Protein AF-A0A6I3J974-F1 (afdb_monomer_lite)

pLDDT: mean 86.97, std 13.45, range [40.62, 96.69]

Radius of gyration: 11.75 Å; chains: 1; bounding box: 23×22×28 Å

Structure (mmCIF, N/CA/C/O backbone):
data_AF-A0A6I3J974-F1
#
_entry.id   AF-A0A6I3J974-F1
#
loop_
_atom_site.group_PDB
_atom_site.id
_atom_site.type_symbol
_atom_site.label_atom_id
_atom_site.label_alt_id
_atom_site.label_comp_id
_atom_site.label_asym_id
_atom_site.label_entity_id
_atom_site.label_seq_id
_atom_site.pdbx_PDB_ins_code
_atom_site.Cartn_x
_atom_site.Cartn_y
_atom_site.Cartn_z
_atom_site.occupancy
_atom_site.B_iso_or_equiv
_atom_site.auth_seq_id
_atom_site.auth_comp_id
_atom_site.auth_asym_id
_atom_site.auth_atom_id
_atom_site.pdbx_PDB_model_num
ATOM 1 N N . MET A 1 1 ? -9.754 0.306 -2.092 1.00 85.75 1 MET A N 1
ATOM 2 C CA . MET A 1 1 ? -8.418 0.015 -1.522 1.00 85.75 1 MET A CA 1
ATOM 3 C C . MET A 1 1 ? -8.472 -0.238 -0.017 1.00 85.75 1 MET A C 1
ATOM 5 O O . MET A 1 1 ? -7.996 -1.279 0.399 1.00 85.75 1 MET A O 1
ATOM 9 N N . ALA A 1 2 ? -9.074 0.653 0.785 1.00 92.25 2 ALA A N 1
ATOM 10 C CA . ALA A 1 2 ? -9.181 0.488 2.245 1.00 92.25 2 ALA A CA 1
ATOM 11 C C . ALA A 1 2 ? -9.851 -0.836 2.656 1.00 92.25 2 ALA A C 1
ATOM 13 O O . ALA A 1 2 ? -9.228 -1.636 3.346 1.00 92.25 2 ALA A O 1
ATOM 14 N N . ASP A 1 3 ? -11.046 -1.115 2.125 1.00 95.31 3 ASP A N 1
ATOM 15 C CA . ASP A 1 3 ? -11.765 -2.369 2.406 1.00 95.31 3 ASP A CA 1
ATOM 16 C C . ASP A 1 3 ? -11.005 -3.605 1.908 1.00 95.31 3 ASP A C 1
ATOM 18 O O . ASP A 1 3 ? -10.984 -4.635 2.569 1.00 95.31 3 ASP A O 1
ATOM 22 N N . PHE A 1 4 ? -10.325 -3.486 0.763 1.00 95.81 4 PHE A N 1
ATOM 23 C CA . PHE A 1 4 ? -9.520 -4.566 0.186 1.00 95.81 4 PHE A CA 1
ATOM 24 C C . PHE A 1 4 ? -8.323 -4.935 1.069 1.00 95.81 4 PHE A C 1
ATOM 26 O O . PHE A 1 4 ? -8.027 -6.111 1.245 1.00 95.81 4 PHE A O 1
ATOM 33 N N . LEU A 1 5 ? -7.653 -3.935 1.641 1.00 94.88 5 LEU A N 1
ATOM 34 C CA . LEU A 1 5 ? -6.504 -4.137 2.522 1.00 94.88 5 LEU A CA 1
ATOM 35 C C . LEU A 1 5 ? -6.901 -4.312 3.996 1.00 94.88 5 LEU A C 1
ATOM 37 O O . LEU A 1 5 ? -6.030 -4.529 4.834 1.00 94.88 5 LEU A O 1
ATOM 41 N N . GLY A 1 6 ? -8.191 -4.204 4.332 1.00 95.31 6 GLY A N 1
ATOM 42 C CA . GLY A 1 6 ? -8.680 -4.308 5.708 1.00 95.31 6 GLY A CA 1
ATOM 43 C C . GLY A 1 6 ? -8.160 -3.201 6.632 1.00 95.31 6 GLY A C 1
ATOM 44 O O . GLY A 1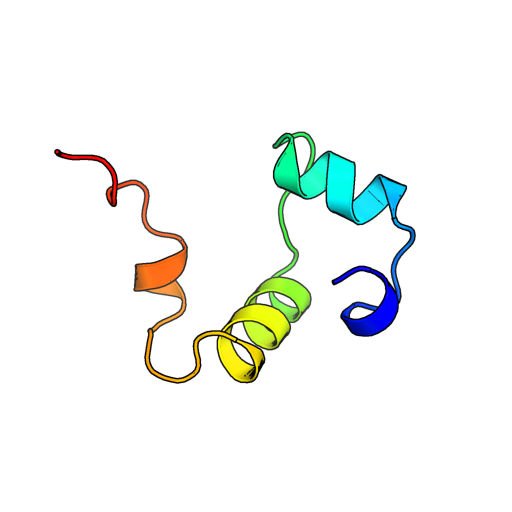 6 ? -8.017 -3.415 7.835 1.00 95.31 6 GLY A O 1
ATOM 45 N N . VAL A 1 7 ? -7.853 -2.021 6.086 1.00 95.06 7 VAL A N 1
ATOM 46 C CA . VAL A 1 7 ? -7.325 -0.873 6.841 1.00 95.06 7 VAL A CA 1
ATOM 47 C C . VAL A 1 7 ? -8.279 0.314 6.784 1.00 95.06 7 VAL A C 1
ATOM 49 O O . VAL A 1 7 ? -9.130 0.423 5.905 1.00 95.06 7 VAL A O 1
ATOM 52 N N . LYS A 1 8 ? -8.121 1.255 7.717 1.00 96.69 8 LYS A N 1
ATOM 53 C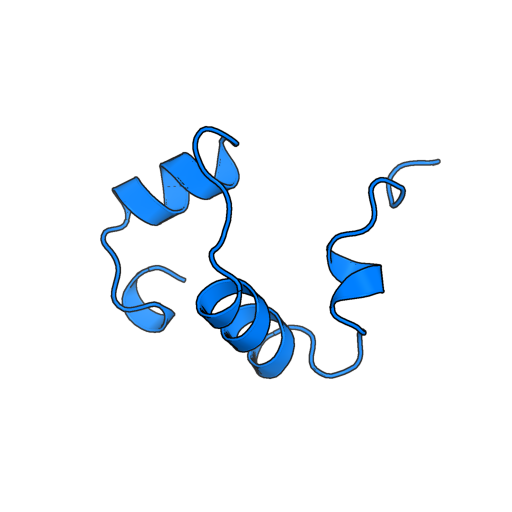 CA . LYS A 1 8 ? -8.910 2.492 7.726 1.00 96.69 8 LYS A CA 1
ATOM 54 C C . LYS A 1 8 ? -8.566 3.357 6.512 1.00 96.69 8 LYS A C 1
ATOM 56 O O . LYS A 1 8 ? -7.413 3.416 6.089 1.00 96.69 8 LYS A O 1
ATOM 61 N N . TYR A 1 9 ? -9.541 4.122 6.024 1.00 96.06 9 TYR A N 1
ATOM 62 C CA . TYR A 1 9 ? -9.334 5.075 4.928 1.00 96.06 9 TYR A CA 1
ATOM 63 C C 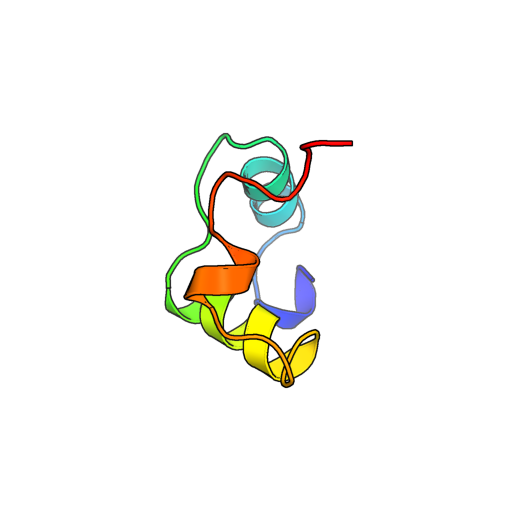. TYR A 1 9 ? -8.173 6.049 5.193 1.00 96.06 9 TYR A C 1
ATOM 65 O O . TYR A 1 9 ? -7.367 6.302 4.303 1.00 96.06 9 TYR A O 1
ATOM 73 N N . GLN A 1 10 ? -8.035 6.533 6.433 1.00 96.69 10 GLN A N 1
ATOM 74 C CA . GLN A 1 10 ? -6.932 7.418 6.822 1.00 96.69 10 GLN A CA 1
ATOM 75 C C . GLN A 1 10 ? -5.558 6.770 6.594 1.00 96.69 10 GLN A C 1
ATOM 77 O O . GLN A 1 10 ? -4.658 7.422 6.085 1.00 96.69 10 GLN A O 1
ATOM 82 N N . THR A 1 11 ? -5.420 5.472 6.881 1.00 96.00 11 THR A N 1
ATOM 83 C CA . THR A 1 11 ? -4.178 4.721 6.654 1.00 96.00 11 THR A CA 1
ATOM 84 C C . THR A 1 11 ? -3.832 4.634 5.169 1.00 96.0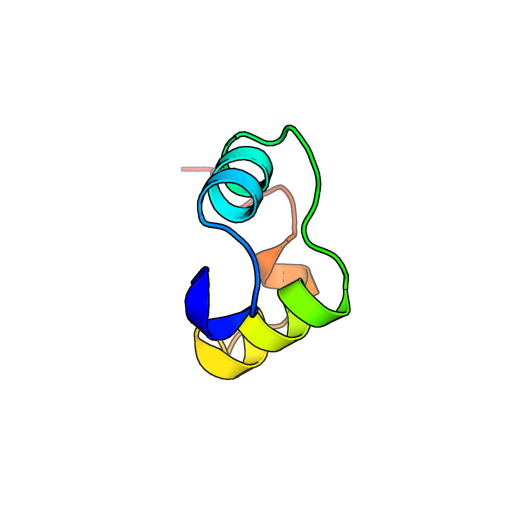0 11 THR A C 1
ATOM 86 O O . THR A 1 11 ? -2.667 4.757 4.811 1.00 96.00 11 THR A O 1
ATOM 89 N N . ILE A 1 12 ? -4.828 4.457 4.294 1.00 95.25 12 ILE A N 1
ATOM 90 C CA . ILE A 1 12 ? -4.606 4.513 2.840 1.00 95.25 12 ILE A CA 1
ATOM 91 C C . ILE A 1 12 ? -4.146 5.905 2.420 1.00 95.25 12 ILE A C 1
ATOM 93 O O . ILE A 1 12 ? -3.195 6.023 1.653 1.00 95.25 12 ILE A O 1
ATOM 97 N N . ARG A 1 13 ? -4.801 6.952 2.931 1.00 95.56 13 ARG A N 1
ATOM 98 C CA . ARG A 1 13 ? -4.453 8.336 2.608 1.00 95.56 13 ARG A CA 1
ATOM 99 C C . ARG A 1 13 ? -3.024 8.674 3.022 1.00 95.56 13 ARG A C 1
ATOM 101 O O . ARG A 1 13 ? -2.284 9.205 2.210 1.00 95.56 13 ARG A O 1
ATOM 108 N N . ASP A 1 14 ? -2.616 8.298 4.231 1.00 96.19 14 ASP A N 1
ATOM 109 C CA . ASP A 1 14 ? -1.253 8.541 4.711 1.00 96.19 14 ASP A CA 1
ATOM 110 C C . ASP A 1 14 ? -0.196 7.800 3.871 1.00 96.19 14 ASP A C 1
ATOM 112 O O . ASP A 1 14 ? 0.898 8.327 3.682 1.00 96.19 14 ASP A O 1
ATOM 116 N N . LYS A 1 15 ? -0.524 6.624 3.315 1.00 93.75 15 LYS A N 1
ATOM 117 C CA . LYS A 1 15 ? 0.366 5.903 2.391 1.00 93.75 15 LYS A CA 1
ATOM 118 C C . LYS A 1 15 ? 0.513 6.587 1.039 1.00 93.75 15 LYS A C 1
ATOM 120 O O . LYS A 1 15 ? 1.622 6.719 0.538 1.00 93.75 15 LYS A O 1
ATOM 125 N N . ILE A 1 16 ? -0.598 7.046 0.468 1.00 91.38 16 ILE A N 1
ATOM 126 C CA . ILE A 1 16 ? -0.603 7.776 -0.807 1.00 91.38 16 ILE A CA 1
ATOM 127 C C . ILE A 1 16 ? 0.113 9.125 -0.666 1.00 91.38 16 ILE A C 1
ATOM 129 O O . ILE A 1 16 ? 0.875 9.503 -1.548 1.00 91.38 16 ILE A O 1
ATOM 133 N N . ASP A 1 17 ? -0.085 9.812 0.461 1.00 94.50 17 ASP A N 1
ATOM 134 C CA . ASP A 1 17 ? 0.579 11.080 0.783 1.00 94.50 17 ASP A CA 1
ATOM 135 C C . ASP A 1 17 ? 2.075 10.892 1.143 1.00 94.50 17 ASP A C 1
ATOM 137 O O . ASP A 1 17 ? 2.743 11.859 1.508 1.00 94.50 17 ASP A O 1
ATOM 141 N N . GLY A 1 18 ? 2.605 9.661 1.094 1.00 92.12 18 GLY A N 1
ATOM 142 C CA . GLY A 1 18 ? 4.015 9.360 1.362 1.00 92.12 18 GLY A CA 1
ATOM 143 C C . GLY A 1 18 ? 4.429 9.467 2.833 1.00 92.12 18 GLY A C 1
ATOM 144 O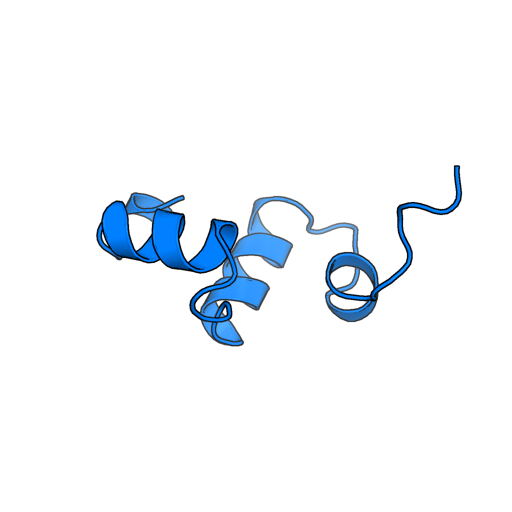 O . GLY A 1 18 ? 5.616 9.481 3.141 1.00 92.12 18 GLY A O 1
ATOM 145 N N . LYS A 1 19 ? 3.478 9.538 3.773 1.00 96.12 19 LYS A N 1
ATOM 146 C CA . LYS A 1 19 ? 3.785 9.587 5.216 1.00 96.12 19 LYS A CA 1
ATOM 147 C C . LYS A 1 19 ? 4.202 8.229 5.780 1.00 96.12 19 LYS A C 1
ATOM 149 O O . LYS A 1 19 ? 4.797 8.168 6.853 1.00 96.12 19 LYS A O 1
ATOM 154 N N . SER A 1 20 ? 3.833 7.142 5.108 1.00 93.75 20 SER A N 1
ATOM 155 C CA . SER A 1 20 ? 4.226 5.777 5.465 1.00 93.75 20 SER A CA 1
ATOM 156 C C . SER A 1 20 ? 4.162 4.867 4.248 1.00 93.75 20 SER A C 1
ATOM 158 O O . SER A 1 20 ? 3.223 4.982 3.471 1.00 93.75 20 SER A O 1
ATOM 160 N N . ASP A 1 21 ? 5.049 3.889 4.134 1.00 91.38 21 ASP A N 1
ATOM 161 C CA . ASP A 1 21 ? 5.042 3.001 2.969 1.00 91.38 21 ASP A CA 1
ATOM 162 C C . ASP A 1 21 ? 3.939 1.936 3.021 1.00 91.38 21 ASP A C 1
ATOM 164 O O . ASP A 1 21 ? 3.389 1.585 4.078 1.00 91.38 21 ASP A O 1
ATOM 168 N N . PHE A 1 22 ? 3.627 1.364 1.857 1.00 91.56 22 PHE A N 1
ATOM 169 C CA . PHE A 1 22 ? 2.925 0.086 1.790 1.00 91.56 22 PHE A CA 1
ATOM 170 C C . PHE A 1 22 ? 3.823 -1.021 2.350 1.00 91.56 22 PHE A C 1
ATOM 172 O O . PHE A 1 22 ? 4.986 -1.154 1.978 1.00 91.56 22 PHE A O 1
ATOM 179 N N . LYS A 1 23 ? 3.278 -1.852 3.242 1.00 92.81 23 LYS A N 1
ATOM 180 C CA . LYS A 1 23 ? 3.966 -3.064 3.692 1.00 92.81 23 LYS A CA 1
ATOM 181 C C . LYS A 1 23 ? 4.060 -4.036 2.522 1.00 92.81 23 LYS A C 1
ATOM 183 O O . LYS A 1 23 ? 3.157 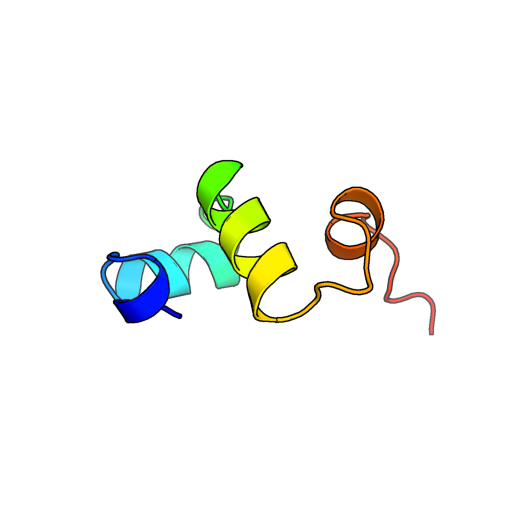-4.075 1.691 1.00 92.81 23 LYS A O 1
ATOM 188 N N . PHE A 1 24 ? 5.069 -4.906 2.528 1.00 90.81 24 PHE A N 1
ATOM 189 C CA . PHE A 1 24 ? 5.265 -5.903 1.469 1.00 90.81 24 PHE A CA 1
ATOM 190 C C . PHE A 1 24 ? 3.988 -6.690 1.126 1.00 90.81 24 PHE A C 1
ATOM 192 O O . PHE A 1 24 ? 3.617 -6.784 -0.036 1.00 90.81 24 PHE A O 1
ATOM 199 N N . GLY A 1 25 ? 3.262 -7.194 2.131 1.00 93.88 25 GLY A N 1
ATOM 200 C CA . GLY A 1 25 ? 2.015 -7.930 1.892 1.00 93.88 25 GLY A CA 1
ATOM 201 C C . GLY A 1 25 ? 0.898 -7.081 1.272 1.00 93.88 25 GLY A C 1
ATOM 202 O O . GLY A 1 25 ? 0.140 -7.580 0.447 1.00 93.88 25 GLY A O 1
ATOM 203 N N . GLU A 1 26 ? 0.816 -5.794 1.620 1.00 94.25 26 GLU A N 1
ATOM 204 C CA . GLU A 1 26 ? -0.150 -4.865 1.019 1.00 94.25 26 GLU A CA 1
ATOM 205 C C . GLU A 1 26 ? 0.235 -4.558 -0.432 1.00 94.25 26 GLU A C 1
ATOM 207 O O . GLU A 1 26 ? -0.618 -4.600 -1.314 1.00 94.25 26 GLU A O 1
ATOM 212 N N . ALA A 1 27 ? 1.522 -4.307 -0.687 1.00 92.31 27 ALA A N 1
ATOM 213 C CA . ALA A 1 27 ? 2.056 -4.080 -2.026 1.00 92.31 27 ALA A CA 1
ATOM 214 C C . ALA A 1 27 ? 1.842 -5.302 -2.934 1.00 92.31 27 ALA A C 1
ATOM 216 O O . ALA A 1 27 ? 1.383 -5.151 -4.064 1.00 92.31 27 ALA A O 1
ATOM 217 N N . LEU A 1 28 ? 2.086 -6.514 -2.422 1.00 93.00 28 LEU A N 1
ATOM 218 C CA . LEU A 1 28 ? 1.838 -7.765 -3.140 1.00 93.00 28 LEU A CA 1
ATOM 219 C C . LEU A 1 28 ? 0.353 -7.945 -3.461 1.00 93.00 28 LEU A C 1
ATOM 221 O O . LEU A 1 28 ? 0.003 -8.245 -4.598 1.00 93.00 28 LEU A O 1
ATOM 225 N N . ALA A 1 29 ? -0.530 -7.706 -2.489 1.00 94.12 29 ALA A N 1
ATOM 226 C CA . ALA A 1 29 ? -1.971 -7.795 -2.705 1.00 94.12 29 ALA A CA 1
ATOM 227 C C . ALA A 1 29 ? -2.453 -6.795 -3.770 1.00 94.12 29 ALA A C 1
ATOM 229 O O . ALA A 1 29 ? -3.274 -7.146 -4.619 1.00 94.12 29 ALA A O 1
ATOM 230 N N . ILE A 1 30 ? -1.927 -5.564 -3.755 1.00 91.88 30 ILE A N 1
ATOM 231 C CA . ILE A 1 30 ? -2.220 -4.548 -4.773 1.00 91.88 30 ILE A CA 1
ATOM 232 C C . ILE A 1 30 ? -1.736 -5.009 -6.150 1.00 91.88 30 ILE A C 1
ATOM 234 O O . ILE A 1 30 ? -2.529 -5.009 -7.092 1.00 91.88 30 ILE A O 1
ATOM 238 N N . GLN A 1 31 ? -0.472 -5.427 -6.259 1.00 92.19 31 GLN A N 1
ATOM 239 C CA . GLN A 1 31 ? 0.117 -5.898 -7.512 1.00 92.19 31 GLN A CA 1
ATOM 240 C C . GLN A 1 31 ? -0.706 -7.053 -8.087 1.00 92.19 31 GLN A C 1
ATOM 242 O O . GLN A 1 31 ? -1.207 -6.955 -9.199 1.00 92.19 31 GLN A O 1
ATOM 247 N N . THR A 1 32 ? -0.966 -8.095 -7.303 1.00 92.31 32 THR A N 1
ATOM 248 C CA . THR A 1 32 ? -1.657 -9.293 -7.794 1.00 92.31 32 THR A CA 1
ATOM 249 C C . THR A 1 32 ? -3.105 -9.005 -8.197 1.00 92.31 32 THR A C 1
ATOM 251 O O . THR A 1 32 ? -3.632 -9.635 -9.114 1.00 92.31 32 THR A O 1
ATOM 254 N N . ARG A 1 33 ? -3.781 -8.063 -7.524 1.00 94.50 33 ARG A N 1
ATOM 255 C CA . ARG A 1 33 ? -5.196 -7.775 -7.793 1.00 94.50 33 ARG A CA 1
ATOM 256 C C . ARG A 1 33 ? -5.415 -6.815 -8.957 1.00 94.50 33 ARG A C 1
ATOM 258 O O . ARG A 1 33 ? -6.401 -6.991 -9.676 1.00 94.50 33 ARG A O 1
ATOM 265 N N . PHE A 1 34 ? -4.574 -5.791 -9.073 1.00 91.38 34 PHE A N 1
ATOM 266 C CA . PHE A 1 34 ? -4.788 -4.657 -9.978 1.00 91.38 34 PHE A CA 1
ATOM 267 C C . PHE A 1 34 ? -3.772 -4.581 -11.119 1.00 91.38 34 PHE A C 1
ATOM 269 O O . PHE A 1 34 ? -4.089 -3.979 -12.139 1.00 91.38 34 PHE A O 1
ATOM 276 N N . PHE A 1 35 ? -2.595 -5.186 -10.954 1.00 91.31 35 PHE A N 1
ATOM 277 C CA . PHE A 1 35 ? -1.469 -5.125 -11.890 1.00 91.31 35 PHE A CA 1
ATOM 278 C C . PHE A 1 35 ? -0.771 -6.494 -12.046 1.00 91.31 35 PHE A C 1
ATOM 280 O O . PHE A 1 35 ? 0.455 -6.569 -11.915 1.00 91.31 35 PHE A O 1
ATOM 287 N N . PRO A 1 36 ? -1.516 -7.603 -12.246 1.00 92.38 36 PRO A N 1
ATOM 288 C CA . PRO A 1 36 ? -0.940 -8.950 -12.271 1.00 92.38 36 PRO A CA 1
ATOM 289 C C . PRO A 1 36 ? 0.098 -9.160 -13.383 1.00 92.38 36 PRO A C 1
ATOM 291 O O . PRO A 1 36 ? 0.917 -10.072 -13.292 1.00 92.38 36 PRO A O 1
ATOM 294 N N . GLU A 1 37 ? 0.062 -8.339 -14.429 1.00 92.06 37 GLU A N 1
ATOM 295 C CA . GLU A 1 37 ? 0.972 -8.370 -15.570 1.00 92.06 37 GLU A CA 1
ATOM 296 C C . GLU A 1 37 ? 2.311 -7.654 -15.327 1.00 92.06 37 GLU A C 1
ATOM 298 O O . GLU A 1 37 ? 3.239 -7.820 -16.120 1.00 92.06 37 GLU A O 1
ATOM 303 N N . TYR A 1 38 ? 2.428 -6.880 -14.245 1.00 88.06 38 TYR A N 1
ATOM 304 C CA . TYR A 1 38 ? 3.629 -6.116 -13.918 1.00 88.06 38 TYR A CA 1
ATOM 305 C C . TYR A 1 38 ? 4.360 -6.718 -12.717 1.00 88.06 38 TYR A C 1
ATOM 307 O O . TYR A 1 38 ? 3.746 -7.105 -11.722 1.00 88.06 38 TYR A O 1
ATOM 315 N N . ASP A 1 39 ? 5.691 -6.759 -12.782 1.00 86.06 39 ASP A N 1
ATOM 316 C CA . ASP A 1 39 ? 6.518 -7.127 -11.632 1.00 86.06 39 ASP A CA 1
ATOM 317 C C . ASP A 1 39 ? 6.436 -6.037 -10.548 1.00 86.06 39 ASP A C 1
ATOM 319 O O . ASP A 1 39 ? 6.365 -4.840 -10.841 1.00 86.06 39 ASP A O 1
ATOM 323 N N . MET A 1 40 ? 6.485 -6.443 -9.281 1.00 83.12 40 MET A N 1
ATOM 324 C CA . MET A 1 40 ? 6.554 -5.531 -8.143 1.00 83.12 40 MET A CA 1
ATOM 325 C C . MET A 1 40 ? 7.731 -4.553 -8.266 1.00 83.12 40 MET A C 1
ATOM 327 O O . MET A 1 40 ? 7.560 -3.368 -7.992 1.00 83.12 40 MET A O 1
ATOM 331 N N . VAL A 1 41 ? 8.901 -5.001 -8.729 1.00 82.50 41 VAL A N 1
ATOM 332 C CA . VAL A 1 41 ? 10.062 -4.109 -8.905 1.00 82.50 41 VAL A CA 1
ATOM 333 C C . VAL A 1 41 ? 9.775 -3.025 -9.947 1.00 82.50 41 VAL A C 1
ATOM 335 O O . VAL A 1 41 ? 10.205 -1.891 -9.772 1.00 82.50 41 VAL A O 1
ATOM 338 N N . PHE A 1 42 ? 9.003 -3.342 -10.990 1.00 81.50 42 PHE A N 1
ATOM 339 C CA . PHE A 1 42 ? 8.600 -2.375 -12.013 1.00 81.50 42 PHE A CA 1
ATOM 340 C C . PHE A 1 42 ? 7.569 -1.365 -11.487 1.00 81.50 42 PHE A C 1
ATOM 342 O O . PHE A 1 42 ? 7.661 -0.176 -11.776 1.00 81.50 42 PHE A O 1
ATOM 349 N N . LEU A 1 43 ? 6.601 -1.815 -10.683 1.00 78.56 43 LEU A N 1
ATOM 350 C CA . LEU A 1 43 ? 5.568 -0.936 -10.115 1.00 78.56 43 LEU A CA 1
ATOM 351 C C . LEU A 1 43 ? 6.120 0.068 -9.097 1.00 78.56 43 LEU A C 1
ATOM 353 O O . LEU A 1 43 ? 5.556 1.150 -8.944 1.00 78.56 43 LEU A O 1
ATOM 357 N N . PHE A 1 44 ? 7.197 -0.296 -8.400 1.00 73.31 44 PHE A N 1
ATOM 358 C CA . PHE A 1 44 ? 7.775 0.497 -7.313 1.00 73.31 44 PHE A CA 1
ATOM 359 C C . PHE A 1 44 ? 9.180 1.039 -7.623 1.00 73.31 44 PHE A C 1
ATOM 361 O O . PHE A 1 44 ? 9.825 1.592 -6.735 1.00 73.31 44 PHE A O 1
ATOM 368 N N . SER A 1 45 ? 9.670 0.918 -8.861 1.00 78.06 45 SER A N 1
ATOM 369 C CA . SER A 1 45 ? 10.901 1.596 -9.276 1.00 78.06 45 SER A CA 1
ATOM 370 C C . SER A 1 45 ? 10.669 3.105 -9.389 1.00 78.06 45 SER A C 1
ATOM 372 O O . SER A 1 45 ? 9.747 3.537 -10.084 1.00 78.06 45 SER A O 1
ATOM 374 N N . GLU A 1 46 ? 11.523 3.916 -8.761 1.00 68.38 46 GLU A N 1
ATOM 375 C CA . GLU A 1 46 ? 11.563 5.363 -8.999 1.00 68.38 46 GLU A CA 1
ATOM 376 C C . GLU A 1 46 ? 11.997 5.621 -10.453 1.00 68.38 46 GLU A C 1
ATOM 378 O O . GLU A 1 46 ? 13.177 5.516 -10.782 1.00 68.38 46 GLU A O 1
ATOM 383 N N . GLY A 1 47 ? 11.049 5.901 -11.358 1.00 61.59 47 GLY A N 1
ATOM 384 C CA . GLY A 1 47 ? 11.417 6.154 -12.757 1.00 61.59 47 GLY A CA 1
ATOM 385 C C . GLY A 1 47 ? 10.324 6.241 -13.822 1.00 61.59 47 GLY A C 1
ATOM 386 O O . GLY A 1 47 ? 10.656 6.504 -14.973 1.00 61.59 47 GLY A O 1
ATOM 387 N N . SER A 1 48 ? 9.036 6.077 -13.515 1.00 52.22 48 SER A N 1
ATOM 388 C CA . SER A 1 48 ? 7.970 6.162 -14.535 1.00 52.22 48 SER A CA 1
ATOM 389 C C . SER A 1 48 ? 7.425 7.578 -14.806 1.00 52.22 48 SER A C 1
ATOM 391 O O . SER A 1 48 ? 6.402 7.719 -15.470 1.00 52.22 48 SER A O 1
ATOM 393 N N . ILE A 1 49 ? 8.137 8.636 -14.392 1.00 54.19 49 ILE A N 1
ATOM 394 C CA . ILE A 1 49 ? 8.007 9.978 -14.990 1.00 54.19 49 ILE A CA 1
ATOM 395 C C . ILE A 1 49 ? 9.393 10.430 -15.461 1.00 54.19 49 ILE A C 1
ATOM 397 O O . ILE A 1 49 ? 10.108 11.164 -14.790 1.00 54.19 49 ILE A O 1
ATOM 401 N N . SER A 1 50 ? 9.773 9.932 -16.632 1.00 46.56 50 SER A N 1
ATOM 402 C CA . SER A 1 50 ? 10.685 10.613 -17.552 1.00 46.56 50 SER A CA 1
ATOM 403 C C . SER A 1 50 ? 9.896 10.811 -18.846 1.00 46.56 50 SER A C 1
ATOM 405 O O . SER A 1 50 ? 9.967 9.988 -19.756 1.00 46.56 50 SER A O 1
ATOM 407 N N . GLY A 1 51 ? 9.045 11.834 -18.860 1.00 40.62 51 GLY A N 1
ATOM 408 C CA . GLY A 1 51 ? 8.205 12.241 -19.985 1.00 40.62 51 GLY A CA 1
ATOM 409 C C . GLY A 1 51 ? 7.971 13.734 -19.915 1.00 40.62 51 GLY A C 1
ATOM 410 O O . GLY A 1 51 ? 7.542 14.180 -18.828 1.00 40.62 51 GLY A O 1
#

Secondary structure (DSSP, 8-state):
-HHHHT--HHHHHHHHTTSSPPPHHHHHHHHHHH-TTS-HHHHTSTTS---

Foldseek 3Di:
DCVQQVHDPVVVVCCVVVVDHDDPVRLVSCCVPPPVVDDSCRVPPPDPPPD

Sequence (51 aa):
MADFLGVKYQTIRDKIDGKSDFKFGEALAIQTRFFPEYDMVFLFSEGSISG